Protein AF-X1P3L4-F1 (afdb_monomer)

Foldseek 3Di:
DDFDDPVVLVVVLVVVLVVLVVQCPDPVSLVVLQVCCCVPPVDSCVSVVVNVVSVVDDRVNVVVVCVVQVDPVNDDDDDDDDDDPPPPPDPDPPPPDDDDDDDDDD

Solvent-accessible surface area (backbone atoms only — not comparable to full-atom values): 6896 Å² total; per-residue (Å²): 120,78,72,68,54,70,68,56,50,54,52,49,47,51,49,54,51,50,53,57,54,64,62,44,74,49,72,68,38,42,51,51,48,36,51,48,27,37,75,76,72,68,33,66,62,44,72,59,55,51,54,58,51,56,69,66,64,52,53,66,57,52,33,53,51,47,60,70,61,74,39,77,94,73,62,84,90,85,83,90,74,83,85,74,78,77,74,75,75,76,79,80,81,78,78,75,77,77,81,87,81,80,86,89,85,136

Secondary structure (DSSP, 8-state):
-PPPPHHHHHHHHHHHHHHHHHTTSSHHHHHHHHHHHHHHHS-TTHHHHHHHHHHH--HHHHHHHHHHH--GGG-------------PPPP-----PPP-------

Structure (mmCIF, N/CA/C/O backbone):
data_AF-X1P3L4-F1
#
_entry.id   AF-X1P3L4-F1
#
loop_
_atom_site.group_PDB
_atom_site.id
_atom_site.type_symbol
_atom_site.label_atom_id
_atom_site.label_alt_id
_atom_site.label_comp_id
_atom_site.label_asym_id
_atom_site.label_entity_id
_atom_site.label_seq_id
_atom_site.pdbx_PDB_ins_code
_atom_site.Cartn_x
_atom_site.Cartn_y
_atom_site.Cartn_z
_atom_site.occupancy
_atom_site.B_iso_or_equiv
_atom_site.auth_seq_id
_atom_site.auth_comp_id
_atom_site.auth_asym_id
_atom_site.auth_atom_id
_atom_site.pdbx_PDB_model_num
ATOM 1 N N . MET A 1 1 ? -9.642 -16.279 2.828 1.00 77.62 1 MET A N 1
ATOM 2 C CA . MET A 1 1 ? -8.493 -15.883 3.682 1.00 77.62 1 MET A CA 1
ATOM 3 C C . MET A 1 1 ? -8.981 -15.512 5.092 1.00 77.62 1 MET A C 1
ATOM 5 O O . MET A 1 1 ? -10.168 -15.224 5.228 1.00 77.62 1 MET A O 1
ATOM 9 N N . GLU A 1 2 ? -8.149 -15.573 6.142 1.00 90.06 2 GLU A N 1
ATOM 10 C CA . GLU A 1 2 ? -8.546 -15.155 7.509 1.00 90.06 2 GLU A CA 1
ATOM 11 C C . GLU A 1 2 ? -8.663 -13.621 7.605 1.00 90.06 2 GLU A C 1
ATOM 13 O O . GLU A 1 2 ? -8.013 -12.904 6.841 1.00 90.06 2 GLU A O 1
ATOM 18 N N . LEU A 1 3 ? -9.521 -13.114 8.498 1.00 94.81 3 LEU A N 1
ATOM 19 C CA . LEU A 1 3 ? -9.598 -11.678 8.780 1.00 94.81 3 LEU A CA 1
ATOM 20 C C . LEU A 1 3 ? -8.379 -11.247 9.599 1.00 94.81 3 LEU A C 1
ATOM 22 O O . LEU A 1 3 ? -8.010 -11.916 10.558 1.00 94.81 3 LEU A O 1
ATOM 26 N N . VAL A 1 4 ? -7.798 -10.100 9.254 1.00 96.25 4 VAL A N 1
ATOM 27 C CA . VAL A 1 4 ? -6.737 -9.485 10.066 1.00 96.25 4 VAL A CA 1
ATOM 28 C C . VAL A 1 4 ? -7.280 -9.069 11.437 1.00 96.25 4 VAL A C 1
ATOM 30 O O . VAL A 1 4 ? -8.488 -8.876 11.603 1.00 96.25 4 VAL A O 1
ATOM 33 N N . SER A 1 5 ? -6.412 -8.917 12.434 1.00 97.25 5 SER A N 1
ATOM 34 C CA . SER A 1 5 ? -6.844 -8.351 13.713 1.00 97.25 5 SER A CA 1
ATOM 35 C C . SER A 1 5 ? -7.078 -6.838 13.602 1.00 97.25 5 SER A C 1
ATOM 37 O O . SER A 1 5 ? -6.512 -6.158 12.744 1.00 97.25 5 SER A O 1
ATOM 39 N N . GLU A 1 6 ? -7.917 -6.294 14.485 1.00 96.44 6 GLU A N 1
ATOM 40 C CA . GLU A 1 6 ? -8.159 -4.845 14.547 1.00 96.44 6 GLU A CA 1
ATOM 41 C C . GLU A 1 6 ? -6.875 -4.079 14.904 1.00 96.44 6 GLU A C 1
ATOM 43 O O . GLU A 1 6 ? -6.583 -3.031 14.336 1.00 96.44 6 GLU A O 1
ATOM 48 N N . GLU A 1 7 ? -6.053 -4.636 15.797 1.00 97.62 7 GLU A N 1
ATOM 49 C CA . GLU A 1 7 ? -4.785 -4.027 16.201 1.00 97.62 7 GLU A CA 1
ATOM 50 C C . GLU A 1 7 ? -3.793 -3.934 15.034 1.00 97.62 7 GLU A C 1
ATOM 52 O O . GLU A 1 7 ? -3.145 -2.900 14.843 1.00 97.62 7 GLU A O 1
ATOM 57 N N . GLU A 1 8 ? -3.688 -4.994 14.230 1.00 97.38 8 GLU A N 1
ATOM 58 C CA . GLU A 1 8 ? -2.845 -5.002 13.035 1.00 97.38 8 GLU A CA 1
ATOM 59 C C . GLU A 1 8 ? -3.341 -4.012 11.984 1.00 97.38 8 GLU A C 1
ATOM 61 O O . GLU A 1 8 ? -2.519 -3.292 11.410 1.00 97.38 8 GLU A O 1
ATOM 66 N N . LEU A 1 9 ? -4.660 -3.935 11.762 1.00 97.56 9 LEU A N 1
ATOM 67 C CA . LEU A 1 9 ? -5.248 -2.967 10.837 1.00 97.56 9 LEU A CA 1
ATOM 68 C C . LEU A 1 9 ? -4.924 -1.536 11.270 1.00 97.56 9 LEU A C 1
ATOM 70 O O . LEU A 1 9 ? -4.401 -0.748 10.482 1.00 97.56 9 LEU A O 1
ATOM 74 N N . GLU A 1 10 ? -5.161 -1.208 12.535 1.00 97.69 10 GLU A N 1
ATOM 75 C CA . GLU A 1 10 ? -4.910 0.130 13.062 1.00 97.69 10 GLU A CA 1
ATOM 76 C C . GLU A 1 10 ? -3.422 0.496 13.034 1.00 97.69 10 GLU A C 1
ATOM 78 O O . GLU A 1 10 ? -3.038 1.623 12.704 1.00 97.69 10 GLU A O 1
ATOM 83 N N . LYS A 1 11 ? -2.543 -0.470 13.315 1.00 98.00 11 LYS A N 1
ATOM 84 C CA . LYS A 1 11 ? -1.096 -0.289 13.162 1.00 98.00 11 LYS A CA 1
ATOM 85 C C . LYS A 1 11 ? -0.708 -0.037 11.704 1.00 98.00 11 LYS A C 1
ATOM 87 O O . LYS A 1 11 ? 0.106 0.852 11.445 1.00 98.00 11 LYS A O 1
ATOM 92 N N . ALA A 1 12 ? -1.278 -0.786 10.763 1.00 97.44 12 ALA A N 1
ATOM 93 C CA . ALA A 1 12 ? -1.019 -0.621 9.337 1.00 97.44 12 ALA A CA 1
ATOM 94 C C . ALA A 1 12 ? -1.510 0.741 8.823 1.00 97.44 12 ALA A C 1
ATOM 96 O O . ALA A 1 12 ? -0.744 1.442 8.162 1.00 97.44 12 ALA A O 1
ATOM 97 N N . LYS A 1 13 ? -2.727 1.168 9.190 1.00 97.56 13 LYS A N 1
ATOM 98 C CA . LYS A 1 13 ? -3.270 2.492 8.839 1.00 97.56 13 LYS A CA 1
ATOM 99 C C . LYS A 1 13 ? -2.357 3.617 9.311 1.00 97.56 13 LYS A C 1
ATOM 101 O O . LYS A 1 13 ? -1.996 4.485 8.518 1.00 97.56 13 LYS A O 1
ATOM 106 N N . ARG A 1 14 ? -1.926 3.579 10.580 1.00 97.25 14 ARG A N 1
ATOM 107 C CA . ARG A 1 14 ? -0.978 4.567 11.123 1.00 97.25 14 ARG A CA 1
ATOM 108 C C . ARG A 1 14 ? 0.309 4.612 10.310 1.00 97.25 14 ARG A C 1
ATOM 110 O O . ARG A 1 14 ? 0.745 5.696 9.941 1.00 97.25 14 ARG A O 1
ATOM 117 N N . LYS A 1 15 ? 0.879 3.448 9.988 1.00 97.50 15 LYS A N 1
ATOM 118 C CA . LYS A 1 15 ? 2.109 3.356 9.196 1.00 97.50 15 LYS A CA 1
ATOM 119 C C . LYS A 1 15 ? 1.948 3.999 7.813 1.00 97.50 15 LYS A C 1
ATOM 121 O O . LYS A 1 15 ? 2.751 4.859 7.471 1.00 97.50 15 LYS A O 1
ATOM 126 N N . VAL A 1 16 ? 0.905 3.638 7.062 1.00 96.50 16 VAL A N 1
ATOM 127 C CA . VAL A 1 16 ? 0.672 4.168 5.703 1.00 96.50 16 VAL A CA 1
AT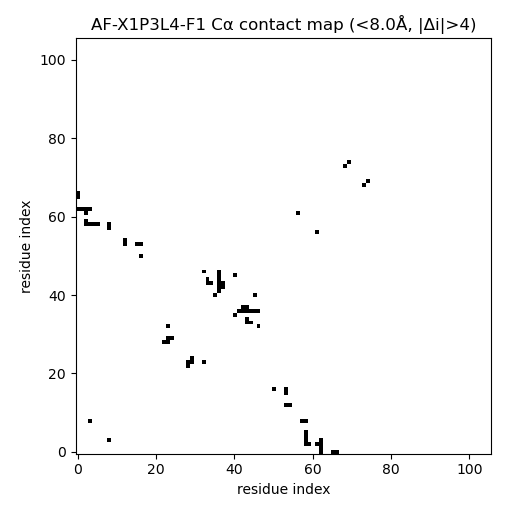OM 128 C C . VAL A 1 16 ? 0.470 5.683 5.723 1.00 96.50 16 VAL A C 1
ATOM 130 O O . VAL A 1 16 ? 1.025 6.394 4.886 1.00 96.50 16 VAL A O 1
ATOM 133 N N . VAL A 1 17 ? -0.291 6.202 6.691 1.00 94.56 17 VAL A N 1
ATOM 134 C CA . VAL A 1 17 ? -0.507 7.651 6.814 1.00 94.56 17 VAL A CA 1
ATOM 135 C C . VAL A 1 17 ? 0.783 8.377 7.187 1.00 94.56 17 VAL A C 1
ATOM 137 O O . VAL A 1 17 ? 1.078 9.417 6.604 1.00 94.56 17 VAL A O 1
ATOM 140 N N . SER A 1 18 ? 1.576 7.830 8.111 1.00 95.25 18 SER A N 1
ATOM 141 C CA . SER A 1 18 ? 2.883 8.396 8.451 1.00 95.25 18 SER A CA 1
ATOM 142 C C . SER A 1 18 ? 3.816 8.430 7.242 1.00 95.25 18 SER A C 1
ATOM 144 O O . SER A 1 18 ? 4.366 9.485 6.946 1.00 95.25 18 SER A O 1
ATOM 146 N N . GLU A 1 19 ? 3.957 7.323 6.509 1.00 94.19 19 GLU A N 1
ATOM 147 C CA . GLU A 1 19 ? 4.785 7.257 5.295 1.00 94.19 19 GLU A CA 1
ATOM 148 C C . GLU A 1 19 ? 4.337 8.282 4.248 1.00 94.19 19 GLU A C 1
ATOM 150 O O . GLU A 1 19 ? 5.172 8.978 3.674 1.00 94.19 19 GLU A O 1
ATOM 155 N N . HIS A 1 20 ? 3.025 8.447 4.054 1.00 92.31 20 HIS A N 1
ATOM 156 C CA . HIS A 1 20 ? 2.495 9.451 3.135 1.00 92.31 20 HIS A CA 1
ATOM 157 C C . HIS A 1 20 ? 2.863 10.883 3.556 1.00 92.31 20 HIS A C 1
ATOM 159 O O . HIS A 1 20 ? 3.270 11.687 2.719 1.00 92.31 20 HIS A O 1
ATOM 165 N N . ILE A 1 21 ? 2.769 11.211 4.848 1.00 89.81 21 ILE A N 1
ATOM 166 C CA . ILE A 1 21 ? 3.154 12.535 5.359 1.00 89.81 21 ILE A CA 1
ATOM 167 C C . ILE A 1 21 ? 4.658 12.772 5.172 1.00 89.81 21 ILE A C 1
ATOM 169 O O . ILE A 1 21 ? 5.047 13.821 4.658 1.00 89.81 21 ILE A O 1
ATOM 173 N N . PHE A 1 22 ? 5.489 11.794 5.542 1.00 92.00 22 PHE A N 1
ATOM 174 C CA . PHE A 1 22 ? 6.945 11.893 5.415 1.00 92.00 22 PHE A CA 1
ATOM 175 C C . PHE A 1 22 ? 7.404 11.983 3.958 1.00 92.00 22 PHE A C 1
ATOM 177 O O . PHE A 1 22 ? 8.367 12.678 3.656 1.00 92.00 22 PHE A O 1
ATOM 184 N N . SER A 1 23 ? 6.673 11.370 3.025 1.00 88.88 23 SER A N 1
ATOM 185 C CA . SER A 1 23 ? 6.967 11.480 1.593 1.00 88.88 23 SER A CA 1
ATOM 186 C C . SER A 1 23 ? 6.742 12.877 1.001 1.00 88.88 23 SER A C 1
ATOM 188 O O . SER A 1 23 ? 6.948 13.044 -0.191 1.00 88.88 23 SER A O 1
ATOM 190 N N . ARG A 1 24 ? 6.282 13.867 1.787 1.00 88.81 24 ARG A N 1
ATOM 191 C CA . ARG A 1 24 ? 5.923 15.229 1.336 1.00 88.81 24 ARG A CA 1
ATOM 192 C C . ARG A 1 24 ? 6.550 16.325 2.205 1.00 88.81 24 ARG A C 1
ATOM 194 O O . ARG A 1 24 ? 5.963 17.402 2.394 1.00 88.81 24 ARG A O 1
ATOM 201 N N . GLU A 1 25 ? 7.717 16.057 2.782 1.00 91.00 25 GLU A N 1
ATOM 202 C CA . GLU A 1 25 ? 8.405 16.996 3.673 1.00 91.00 25 GLU A CA 1
ATOM 203 C C . GLU A 1 25 ? 9.097 18.127 2.913 1.00 91.00 25 GLU A C 1
ATOM 205 O O . GLU A 1 25 ? 9.045 19.281 3.356 1.00 91.00 25 GLU A O 1
ATOM 210 N N . THR A 1 26 ? 9.692 17.833 1.755 1.00 94.81 26 THR A N 1
ATOM 211 C CA . THR A 1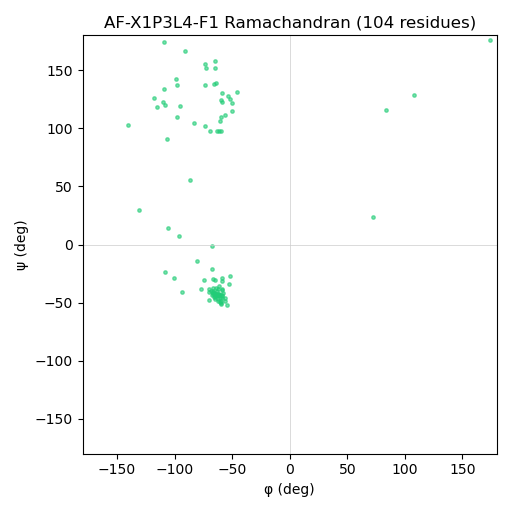 26 ? 10.434 18.829 0.979 1.00 94.81 26 THR A CA 1
ATOM 212 C C . THR A 1 26 ? 9.554 19.551 -0.047 1.00 94.81 26 THR A C 1
ATOM 214 O O . THR A 1 26 ? 8.422 19.162 -0.345 1.00 94.81 26 THR A O 1
ATOM 217 N N . MET A 1 27 ? 10.066 20.659 -0.594 1.00 94.50 27 MET A N 1
ATOM 218 C CA . MET A 1 27 ? 9.392 21.371 -1.688 1.00 94.50 27 MET A CA 1
ATOM 219 C C . MET A 1 27 ? 9.349 20.542 -2.971 1.00 94.50 27 MET A C 1
ATOM 221 O O . MET A 1 27 ? 8.346 20.576 -3.678 1.00 94.50 27 MET A O 1
ATOM 225 N N . GLU A 1 28 ? 10.422 19.803 -3.252 1.00 95.75 28 GLU A N 1
ATOM 226 C CA . GLU A 1 28 ? 10.509 18.914 -4.408 1.00 95.75 28 GLU A CA 1
ATOM 227 C C . GLU A 1 28 ? 9.452 17.813 -4.318 1.00 95.75 28 GLU A C 1
ATOM 229 O O . GLU A 1 28 ? 8.675 17.639 -5.255 1.00 95.75 28 GLU A O 1
ATOM 234 N N . ASP A 1 29 ? 9.328 17.172 -3.154 1.00 94.06 29 ASP A N 1
ATOM 235 C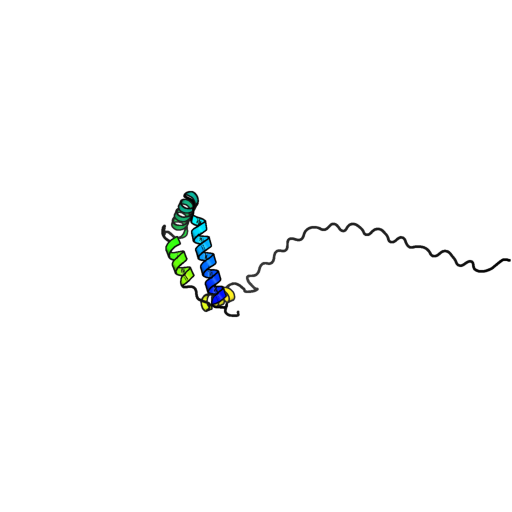 CA . ASP A 1 29 ? 8.327 16.130 -2.926 1.00 94.06 29 ASP A CA 1
ATOM 236 C C . ASP A 1 29 ? 6.900 16.640 -3.139 1.00 94.06 29 ASP A C 1
ATOM 238 O O . ASP A 1 29 ? 6.070 15.992 -3.774 1.00 94.06 29 ASP A O 1
ATOM 242 N N . ARG A 1 30 ? 6.601 17.841 -2.629 1.00 92.38 30 ARG A N 1
ATOM 243 C CA . ARG A 1 30 ? 5.278 18.460 -2.788 1.00 92.38 30 ARG A CA 1
ATOM 244 C C . ARG A 1 30 ? 4.987 18.809 -4.239 1.00 92.38 30 ARG A C 1
ATOM 246 O O . ARG A 1 30 ? 3.859 18.619 -4.682 1.00 92.38 30 ARG A O 1
ATOM 253 N N . ALA A 1 31 ? 5.977 19.312 -4.972 1.00 94.25 31 ALA A N 1
ATOM 254 C CA . ALA A 1 31 ? 5.824 19.596 -6.392 1.00 94.25 31 ALA A CA 1
ATOM 255 C C . ALA A 1 31 ? 5.601 18.304 -7.195 1.00 94.25 31 ALA A C 1
ATOM 257 O O . ALA A 1 31 ? 4.706 18.263 -8.038 1.00 94.25 31 ALA A O 1
ATOM 258 N N . GLY A 1 32 ? 6.360 17.246 -6.893 1.00 93.62 32 GLY A N 1
ATOM 259 C CA . GLY A 1 32 ? 6.212 15.930 -7.513 1.00 93.62 32 GLY A CA 1
ATOM 260 C C . GLY A 1 32 ? 4.853 15.289 -7.233 1.00 93.62 32 GLY A C 1
ATOM 261 O O . GLY A 1 32 ? 4.216 14.778 -8.153 1.00 93.62 32 GLY A O 1
ATOM 262 N N . ASP A 1 33 ? 4.370 15.371 -5.993 1.00 92.31 33 ASP A N 1
ATOM 263 C CA . ASP A 1 33 ? 3.047 14.886 -5.590 1.00 92.31 33 ASP A CA 1
ATOM 264 C C . ASP A 1 33 ? 1.919 15.636 -6.318 1.00 92.31 33 ASP A C 1
ATOM 266 O O . ASP A 1 33 ? 1.064 15.001 -6.929 1.00 92.31 33 ASP A O 1
ATOM 270 N N . LEU A 1 34 ? 1.953 16.974 -6.349 1.00 93.06 34 LEU A N 1
ATOM 271 C CA . LEU A 1 34 ? 0.958 17.775 -7.073 1.00 93.06 34 LEU A CA 1
ATOM 272 C C . LEU A 1 34 ? 0.956 17.464 -8.574 1.00 93.06 34 LEU A C 1
ATOM 274 O O . LEU A 1 34 ? -0.106 17.254 -9.159 1.00 93.06 34 LEU A O 1
ATOM 278 N N . ALA A 1 35 ? 2.140 17.402 -9.190 1.00 93.81 35 ALA A N 1
ATOM 279 C CA . ALA A 1 35 ? 2.273 17.084 -10.607 1.00 93.81 35 ALA A CA 1
ATOM 280 C C . ALA A 1 35 ? 1.736 15.681 -10.926 1.00 93.81 35 ALA A C 1
ATOM 282 O O . ALA A 1 35 ? 1.008 15.508 -11.902 1.00 93.81 35 ALA A O 1
ATOM 283 N N . SER A 1 36 ? 2.053 14.689 -10.089 1.00 92.62 36 SER A N 1
ATOM 284 C CA . SER A 1 36 ? 1.593 13.307 -10.269 1.00 92.62 36 SER A CA 1
ATOM 285 C C . SER A 1 36 ? 0.081 13.187 -10.096 1.00 92.62 36 SER A C 1
ATOM 287 O O . SER A 1 36 ? -0.580 12.520 -10.890 1.00 92.62 36 SER A O 1
ATOM 289 N N . ASN A 1 37 ? -0.478 13.861 -9.091 1.00 93.38 37 ASN A N 1
ATOM 290 C CA . ASN A 1 37 ? -1.909 13.847 -8.819 1.00 93.38 37 ASN A CA 1
ATOM 291 C C . ASN A 1 37 ? -2.723 14.466 -9.959 1.00 93.38 37 ASN A C 1
ATOM 293 O O . ASN A 1 37 ? -3.724 13.888 -10.381 1.00 93.38 37 ASN A O 1
ATOM 297 N N . GLU A 1 38 ? -2.280 15.600 -10.503 1.00 93.38 38 GLU A N 1
ATOM 298 C CA . GLU A 1 38 ? -2.935 16.212 -11.661 1.00 93.38 38 GLU A CA 1
ATOM 299 C C . GLU A 1 38 ? -2.813 15.325 -12.903 1.00 93.38 38 GLU A C 1
ATOM 301 O O . GLU A 1 38 ? -3.797 15.081 -13.594 1.00 93.38 38 GLU A O 1
ATOM 306 N N . LEU A 1 39 ? -1.620 14.785 -13.167 1.00 96.00 39 LEU A N 1
ATOM 307 C CA . LEU A 1 39 ? -1.373 13.997 -14.371 1.00 96.00 39 LEU A CA 1
ATOM 308 C C . LEU A 1 39 ? -2.143 12.668 -14.389 1.00 96.00 39 LEU A C 1
ATOM 310 O O . LEU A 1 39 ? -2.619 12.249 -15.442 1.00 96.00 39 LEU A O 1
ATOM 314 N N . VAL A 1 40 ? -2.217 11.979 -13.248 1.00 93.00 40 VAL A N 1
ATOM 315 C CA . VAL A 1 40 ? -2.786 10.624 -13.161 1.00 93.00 40 VAL A CA 1
ATOM 316 C C . VAL A 1 40 ? -4.265 10.649 -12.788 1.00 93.00 40 VAL A C 1
ATOM 318 O O . VAL A 1 40 ? -5.042 9.859 -13.322 1.00 93.00 40 VAL A O 1
ATOM 321 N N . VAL A 1 41 ? -4.652 11.523 -11.857 1.00 91.69 41 VAL A N 1
ATOM 322 C CA . VAL A 1 41 ? -5.996 11.537 -11.258 1.00 91.69 41 VAL A CA 1
ATOM 323 C C . VAL A 1 41 ? -6.824 12.735 -11.731 1.00 91.69 41 VAL A C 1
ATOM 325 O O . VAL A 1 41 ? -8.052 12.658 -11.722 1.00 91.69 41 VAL A O 1
ATOM 328 N N . GLY A 1 42 ? -6.181 13.819 -12.177 1.00 92.69 42 GLY A N 1
ATOM 329 C CA . 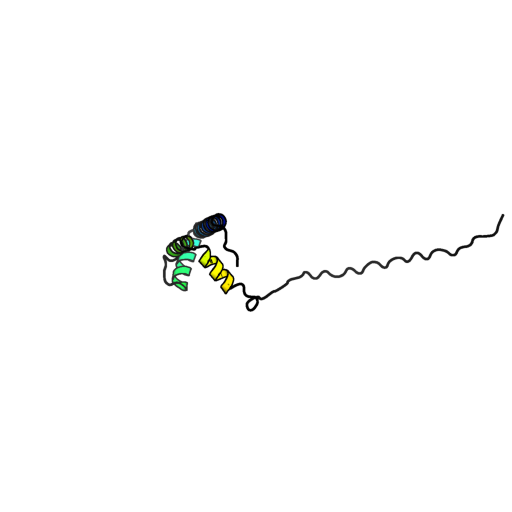GLY A 1 42 ? -6.855 15.075 -12.526 1.00 92.69 42 GLY A CA 1
ATOM 330 C C . GLY A 1 42 ? -7.356 15.852 -11.305 1.00 92.69 42 GLY A C 1
ATOM 331 O O . GLY A 1 42 ? -8.325 16.601 -11.411 1.00 92.69 42 GLY A O 1
ATOM 332 N N . ASP A 1 43 ? -6.757 15.621 -10.132 1.00 91.69 43 ASP A N 1
ATOM 333 C CA . ASP A 1 43 ? -7.098 16.319 -8.889 1.00 91.69 43 ASP A CA 1
ATOM 334 C C . ASP A 1 43 ? -5.838 16.643 -8.084 1.00 91.69 43 ASP A C 1
ATOM 336 O O . ASP A 1 43 ? -5.307 15.796 -7.368 1.00 91.69 43 ASP A O 1
ATOM 340 N N . LEU A 1 44 ? -5.404 17.904 -8.121 1.00 87.50 44 LEU A N 1
ATOM 341 C CA . LEU A 1 44 ? -4.283 18.417 -7.322 1.00 87.50 44 LEU A CA 1
ATOM 342 C C . LEU A 1 44 ? -4.386 18.121 -5.813 1.00 87.50 44 LEU A C 1
ATOM 344 O O . LEU A 1 44 ? -3.365 18.056 -5.129 1.00 87.50 44 LEU A O 1
ATOM 348 N N . ASN A 1 45 ? -5.591 17.958 -5.263 1.00 86.19 45 ASN A N 1
ATOM 349 C CA . ASN A 1 45 ? -5.804 17.714 -3.836 1.00 86.19 45 ASN A CA 1
ATOM 350 C C . ASN A 1 45 ? -5.969 16.231 -3.480 1.00 86.19 45 ASN A C 1
ATOM 352 O O . ASN A 1 45 ? -6.245 15.927 -2.313 1.00 86.19 45 ASN A O 1
ATOM 356 N N . PHE A 1 46 ? -5.757 15.314 -4.427 1.00 90.38 46 PHE A N 1
ATOM 357 C CA . PHE A 1 46 ? -6.009 13.888 -4.235 1.00 90.38 46 PHE A CA 1
ATOM 358 C C . PHE A 1 46 ? -5.321 13.301 -2.994 1.00 90.38 46 PHE A C 1
ATOM 360 O O . PHE A 1 46 ? -5.903 12.471 -2.299 1.00 90.38 46 PHE A O 1
ATOM 367 N N . SER A 1 47 ? -4.134 13.786 -2.627 1.00 88.06 47 SER A N 1
ATOM 368 C CA . SER A 1 47 ? -3.410 13.323 -1.435 1.00 88.06 47 SER A CA 1
ATOM 369 C C . SER A 1 47 ? -4.185 13.494 -0.120 1.00 88.06 47 SER A C 1
ATOM 371 O O . SER A 1 47 ? -4.007 12.703 0.804 1.00 88.06 47 SER A O 1
ATOM 373 N N . LYS A 1 48 ? -5.088 14.481 -0.010 1.00 87.94 48 LYS A N 1
ATOM 374 C CA . LYS A 1 48 ? -5.988 14.591 1.157 1.00 87.94 48 LYS A CA 1
ATOM 375 C C . LYS A 1 48 ? -7.024 13.472 1.152 1.00 87.94 48 LYS A C 1
ATOM 377 O O . LYS A 1 48 ? -7.189 12.778 2.153 1.00 87.94 48 LYS A O 1
ATOM 382 N N . ASN A 1 49 ? -7.654 13.266 -0.003 1.00 91.31 49 ASN A N 1
ATOM 383 C CA . ASN A 1 49 ? -8.633 12.205 -0.204 1.00 91.31 49 ASN A CA 1
ATOM 384 C C . ASN A 1 49 ? -8.001 10.833 0.066 1.00 91.31 49 ASN A C 1
ATOM 386 O O . ASN A 1 49 ? -8.622 9.992 0.705 1.00 91.31 49 ASN A O 1
ATOM 390 N N . TYR A 1 50 ? -6.747 10.621 -0.338 1.00 91.81 50 TYR A N 1
ATOM 391 C CA . TYR A 1 50 ? -6.008 9.387 -0.085 1.00 91.81 50 TYR A CA 1
ATOM 392 C C . TYR A 1 50 ? -5.964 9.030 1.408 1.00 91.81 50 TYR A C 1
ATOM 394 O O . TYR A 1 50 ? -6.368 7.932 1.789 1.00 91.81 50 TYR A O 1
ATOM 402 N N . VAL A 1 51 ? -5.554 9.968 2.270 1.00 93.00 51 VAL A N 1
ATOM 403 C CA . VAL A 1 51 ? -5.492 9.738 3.724 1.00 93.00 51 VAL A CA 1
ATOM 404 C C . VAL A 1 51 ? -6.874 9.414 4.296 1.00 93.00 51 VAL A C 1
ATOM 406 O O . VAL A 1 51 ? -7.005 8.479 5.086 1.00 93.00 51 VAL A O 1
ATOM 409 N N . GLU A 1 52 ? -7.914 10.136 3.875 1.00 93.94 52 GLU A N 1
ATOM 410 C CA . GLU A 1 52 ? -9.288 9.883 4.325 1.00 93.94 52 GLU A CA 1
ATOM 411 C C . GLU A 1 52 ? -9.802 8.500 3.915 1.00 93.94 52 GLU A C 1
ATOM 413 O O . GLU A 1 52 ? -10.486 7.840 4.698 1.00 93.94 52 GLU A O 1
ATOM 418 N N . GLN A 1 53 ? -9.483 8.046 2.702 1.00 95.06 53 GLN A N 1
ATOM 419 C CA . GLN A 1 53 ? -9.908 6.732 2.225 1.00 95.06 53 GLN A CA 1
ATOM 420 C C . GLN A 1 53 ? -9.174 5.604 2.954 1.00 95.06 53 GLN A C 1
ATOM 422 O O . GLN A 1 53 ? -9.811 4.625 3.330 1.00 95.06 53 GLN A O 1
ATOM 427 N N . ILE A 1 54 ? -7.879 5.759 3.255 1.00 96.12 54 ILE A N 1
ATOM 428 C CA . ILE A 1 54 ? -7.128 4.773 4.053 1.00 96.12 54 ILE A CA 1
ATOM 429 C C . ILE A 1 54 ? -7.760 4.569 5.436 1.00 96.12 54 ILE A C 1
ATOM 431 O O . ILE A 1 54 ? -7.837 3.439 5.919 1.00 96.12 54 ILE A O 1
ATOM 435 N N . GLN A 1 55 ? -8.264 5.632 6.068 1.00 95.12 55 GLN A N 1
ATOM 436 C CA . GLN A 1 55 ? -8.924 5.520 7.374 1.00 95.12 55 GLN A CA 1
ATOM 437 C C . GLN A 1 55 ? -10.237 4.728 7.317 1.00 95.12 55 GLN A C 1
ATOM 439 O O . GLN A 1 55 ? -10.586 4.056 8.290 1.00 95.12 55 GLN A O 1
ATOM 444 N N . LYS A 1 56 ? -10.936 4.765 6.177 1.00 96.88 56 LYS A N 1
ATOM 445 C CA . LYS A 1 56 ? -12.219 4.078 5.959 1.00 96.88 56 LYS A CA 1
ATOM 446 C C . LYS A 1 56 ? -12.080 2.591 5.640 1.00 96.88 56 LYS A C 1
ATOM 448 O O . LYS A 1 56 ? -13.079 1.890 5.725 1.00 96.88 56 LYS A O 1
ATOM 453 N N . VAL A 1 57 ? -10.876 2.121 5.305 1.00 97.12 57 VAL A N 1
ATOM 454 C CA . VAL A 1 57 ? -10.630 0.703 5.007 1.00 97.12 57 VAL A CA 1
ATOM 455 C C . VAL A 1 57 ? -11.005 -0.165 6.206 1.00 97.12 57 VAL A C 1
ATOM 457 O O . VAL A 1 57 ? -10.550 0.084 7.329 1.00 97.12 57 VAL A O 1
A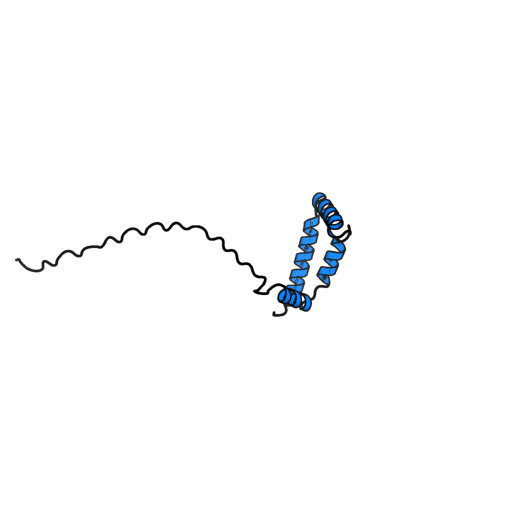TOM 460 N N . ASP A 1 58 ? -11.784 -1.211 5.950 1.00 96.81 58 ASP A N 1
ATOM 461 C CA . ASP A 1 58 ? -12.128 -2.239 6.931 1.00 96.81 58 ASP A CA 1
ATOM 462 C C . ASP A 1 58 ? -11.447 -3.591 6.635 1.00 96.81 58 ASP A C 1
ATOM 464 O O . ASP A 1 58 ? -10.738 -3.783 5.638 1.00 96.81 58 ASP A O 1
ATOM 468 N N . ARG A 1 59 ? -11.617 -4.542 7.555 1.00 97.31 59 ARG A N 1
ATOM 469 C CA . ARG A 1 59 ? -10.955 -5.853 7.501 1.00 97.31 59 ARG A CA 1
ATOM 470 C C . ARG A 1 59 ? -11.569 -6.766 6.443 1.00 97.31 59 ARG A C 1
ATOM 472 O O . ARG A 1 59 ? -10.875 -7.600 5.854 1.00 97.31 59 ARG A O 1
ATOM 479 N N . GLU A 1 60 ? -12.858 -6.614 6.186 1.00 97.12 60 GLU A N 1
ATOM 480 C CA . GLU A 1 60 ? -13.613 -7.351 5.187 1.00 97.12 60 GLU A CA 1
ATOM 481 C C . GLU A 1 60 ? -13.174 -6.964 3.771 1.00 97.12 60 GLU A C 1
ATOM 483 O O . GLU A 1 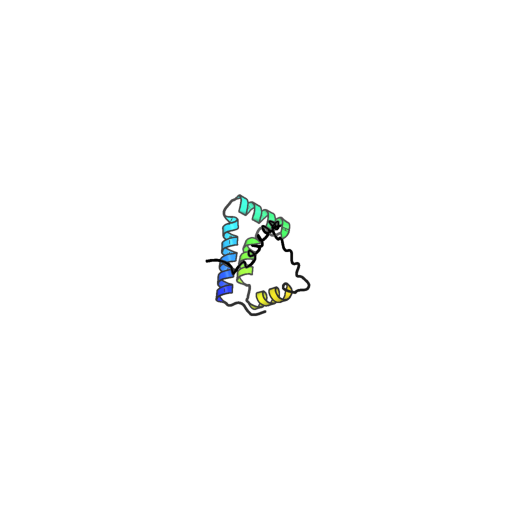60 ? -13.011 -7.844 2.918 1.00 97.12 60 GLU A O 1
ATOM 488 N N . GLU A 1 61 ? -12.921 -5.679 3.525 1.00 96.19 61 GLU A N 1
ATOM 489 C CA . GLU A 1 61 ? -12.368 -5.165 2.277 1.00 96.19 61 GLU A CA 1
ATOM 490 C C . GLU A 1 61 ? -10.971 -5.716 2.012 1.00 96.19 61 GLU A C 1
ATOM 492 O O . GLU A 1 61 ? -10.691 -6.158 0.894 1.00 96.19 61 GLU A O 1
ATOM 497 N N . ILE A 1 62 ? -10.118 -5.759 3.039 1.00 96.38 62 ILE A N 1
ATOM 498 C CA . ILE A 1 62 ? -8.776 -6.345 2.940 1.00 96.38 62 ILE A CA 1
ATOM 499 C C . ILE A 1 62 ? -8.869 -7.817 2.551 1.00 96.38 62 ILE A C 1
ATOM 501 O O . ILE A 1 62 ? -8.220 -8.242 1.592 1.00 96.38 62 ILE A O 1
ATOM 505 N N . ARG A 1 63 ? -9.718 -8.593 3.237 1.00 96.06 63 ARG A N 1
ATOM 506 C CA . ARG A 1 63 ? -9.933 -10.007 2.905 1.00 96.06 63 ARG A CA 1
ATOM 507 C C . ARG A 1 63 ? -10.428 -10.170 1.469 1.00 96.06 63 ARG A C 1
ATOM 509 O O . ARG A 1 63 ? -9.882 -10.985 0.735 1.00 96.06 63 ARG A O 1
ATOM 516 N N . ARG A 1 64 ? -11.410 -9.368 1.047 1.00 96.62 64 ARG A N 1
ATOM 517 C CA . ARG A 1 64 ? -11.965 -9.391 -0.317 1.00 96.62 64 ARG A CA 1
ATOM 518 C C . ARG A 1 64 ? -10.893 -9.122 -1.375 1.00 96.62 64 ARG A C 1
ATOM 520 O O . ARG A 1 64 ? -10.868 -9.787 -2.406 1.00 96.62 64 ARG A O 1
ATOM 527 N N . VAL A 1 65 ? -10.027 -8.137 -1.145 1.00 95.56 65 VAL A N 1
ATOM 528 C CA . VAL A 1 65 ? -8.928 -7.784 -2.058 1.00 95.56 65 VAL A CA 1
ATOM 529 C C . VAL A 1 65 ? -7.888 -8.900 -2.114 1.00 95.56 65 VAL A C 1
ATOM 531 O O . VAL A 1 65 ? -7.447 -9.268 -3.202 1.00 95.56 65 VAL A O 1
ATOM 534 N N . ALA A 1 66 ? -7.531 -9.466 -0.965 1.00 94.56 66 ALA A N 1
ATOM 535 C CA . ALA A 1 66 ? -6.571 -10.555 -0.897 1.00 94.56 66 ALA A CA 1
ATOM 536 C C . ALA A 1 66 ? -7.102 -11.819 -1.592 1.00 94.56 66 ALA A C 1
ATOM 538 O O . ALA A 1 66 ? -6.392 -12.406 -2.405 1.00 94.56 66 ALA A O 1
ATOM 539 N N . ASP A 1 67 ? -8.375 -12.164 -1.374 1.00 93.44 67 ASP A N 1
ATOM 540 C CA . ASP A 1 67 ? -9.039 -13.261 -2.079 1.00 93.44 67 ASP A CA 1
ATOM 541 C C . ASP A 1 67 ? -9.092 -12.999 -3.597 1.00 93.44 67 ASP A C 1
ATOM 543 O O . ASP A 1 67 ? -8.924 -13.936 -4.362 1.00 93.44 67 ASP A O 1
ATOM 547 N N . LYS A 1 68 ? -9.257 -11.744 -4.052 1.00 93.25 68 LYS A N 1
ATOM 548 C CA . LYS A 1 68 ? -9.294 -11.388 -5.486 1.00 93.25 68 LYS A CA 1
ATOM 549 C C . LYS A 1 68 ? -7.938 -11.516 -6.190 1.00 93.25 68 LYS A C 1
ATOM 551 O O . LYS A 1 68 ? -7.897 -11.903 -7.358 1.00 93.25 68 LYS A O 1
ATOM 556 N N . TYR A 1 69 ? -6.844 -11.107 -5.545 1.00 93.62 69 TYR A N 1
ATOM 557 C CA . TYR A 1 69 ? -5.539 -11.001 -6.212 1.00 93.62 69 TYR A CA 1
ATOM 558 C C . TYR A 1 69 ? -4.600 -12.173 -5.925 1.00 93.62 69 TYR A C 1
ATOM 560 O O . TYR A 1 69 ? -3.795 -12.516 -6.790 1.00 93.62 69 TYR A O 1
ATOM 568 N N . PHE A 1 70 ? -4.700 -12.831 -4.767 1.00 92.69 70 PHE A N 1
ATOM 569 C CA . PHE A 1 70 ? -3.822 -13.951 -4.406 1.00 92.69 70 PHE A CA 1
ATOM 570 C C . PHE A 1 70 ? -4.347 -15.295 -4.924 1.00 92.69 70 PHE A C 1
ATOM 572 O O . PHE A 1 70 ? -4.511 -16.265 -4.184 1.00 92.69 70 PHE A O 1
ATOM 579 N N . HIS A 1 71 ? -4.566 -15.361 -6.237 1.00 92.25 71 HIS A N 1
ATOM 580 C CA . HIS A 1 71 ? -4.887 -16.593 -6.950 1.00 92.25 71 HIS A CA 1
ATOM 581 C C . HIS A 1 71 ? -3.652 -17.179 -7.635 1.00 92.25 71 HIS A C 1
ATOM 583 O O . HIS A 1 71 ? -2.836 -16.454 -8.203 1.00 92.25 71 HIS A O 1
ATOM 589 N N . ARG A 1 72 ? -3.542 -18.515 -7.626 1.00 89.38 72 ARG A N 1
ATOM 590 C CA . ARG A 1 72 ? -2.441 -19.238 -8.288 1.00 89.38 72 ARG A CA 1
ATOM 591 C C . ARG A 1 72 ? -2.370 -18.958 -9.786 1.00 89.38 72 ARG A C 1
ATOM 593 O O . ARG A 1 72 ? -1.275 -18.922 -10.329 1.00 89.38 72 ARG A O 1
ATOM 600 N N . ASP A 1 73 ? -3.510 -18.706 -10.417 1.00 91.06 73 ASP A N 1
ATOM 601 C CA . ASP A 1 73 ? -3.584 -18.428 -11.854 1.00 91.06 73 ASP A CA 1
ATOM 602 C C . ASP A 1 73 ? -2.921 -17.091 -12.229 1.00 91.06 73 ASP A C 1
ATOM 604 O O . ASP A 1 73 ? -2.492 -16.911 -13.364 1.00 91.06 73 ASP A O 1
ATOM 608 N N . ASN A 1 74 ? -2.764 -16.182 -11.259 1.00 88.62 74 ASN A N 1
ATOM 609 C CA . ASN A 1 74 ? -2.108 -14.884 -11.427 1.00 88.62 74 ASN A CA 1
ATOM 610 C C . ASN A 1 74 ? -0.703 -14.849 -10.789 1.00 88.62 74 ASN A C 1
ATOM 612 O O . ASN A 1 74 ? -0.136 -13.774 -10.590 1.00 88.62 74 ASN A O 1
ATOM 616 N N . LEU A 1 75 ? -0.136 -16.009 -10.432 1.00 93.38 75 LEU A N 1
ATOM 617 C CA . LEU A 1 75 ? 1.155 -16.112 -9.754 1.00 93.38 75 LEU A CA 1
ATOM 618 C C . LEU A 1 75 ? 2.293 -16.355 -10.755 1.00 93.38 75 LEU A C 1
ATOM 620 O O . LEU A 1 75 ? 2.346 -17.392 -11.409 1.00 93.38 75 LEU A O 1
ATOM 624 N N . THR A 1 76 ? 3.261 -15.438 -10.809 1.00 94.00 76 THR A N 1
ATOM 625 C CA . THR A 1 76 ? 4.533 -15.635 -11.527 1.00 94.00 76 THR A CA 1
ATOM 626 C C . THR A 1 76 ? 5.670 -15.778 -10.518 1.00 94.00 76 THR A C 1
ATOM 628 O O . 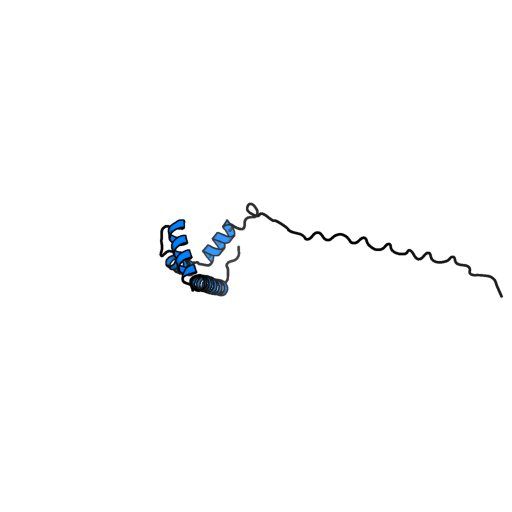THR A 1 76 ? 5.873 -14.891 -9.691 1.00 94.00 76 THR A O 1
ATOM 631 N N . ILE A 1 77 ? 6.411 -16.890 -10.572 1.00 94.44 77 ILE A N 1
ATOM 632 C CA . ILE A 1 77 ? 7.546 -17.164 -9.678 1.00 94.44 77 ILE A CA 1
ATOM 633 C C . ILE A 1 77 ? 8.845 -17.056 -10.475 1.00 94.44 77 ILE A C 1
ATOM 635 O O . ILE A 1 77 ? 9.073 -17.831 -11.401 1.00 94.44 77 ILE A O 1
ATOM 639 N N . THR A 1 78 ? 9.721 -16.143 -10.058 1.00 94.44 78 THR A N 1
ATOM 640 C CA . THR A 1 78 ? 11.071 -15.985 -10.611 1.00 94.44 78 THR A CA 1
ATOM 641 C C . THR A 1 78 ? 12.091 -16.239 -9.507 1.00 94.44 78 THR A C 1
ATOM 643 O O . THR A 1 78 ? 12.028 -15.621 -8.447 1.00 94.44 78 THR A O 1
ATOM 646 N N . LEU A 1 79 ? 13.036 -17.148 -9.750 1.00 93.38 79 LEU A N 1
ATOM 647 C CA . LEU A 1 79 ? 14.112 -17.490 -8.819 1.00 93.38 79 LEU A CA 1
ATOM 648 C C . LEU A 1 79 ? 15.457 -17.100 -9.427 1.00 93.38 79 LEU A C 1
ATOM 650 O O . LEU A 1 79 ? 15.856 -17.632 -10.460 1.00 93.38 79 LEU A O 1
ATOM 654 N N . LEU A 1 80 ? 16.161 -16.185 -8.762 1.00 92.88 80 LEU A N 1
ATOM 655 C CA . LEU A 1 80 ? 17.552 -15.867 -9.059 1.00 92.88 80 LEU A CA 1
ATOM 656 C C . LEU A 1 80 ? 18.437 -16.640 -8.082 1.00 92.88 80 LEU A C 1
ATOM 658 O O . LEU A 1 80 ? 18.450 -16.343 -6.888 1.00 92.88 80 LEU A O 1
ATOM 662 N N . GLN A 1 81 ? 19.162 -17.637 -8.582 1.00 90.19 81 GLN A N 1
ATOM 663 C CA . GLN A 1 81 ? 20.123 -18.393 -7.784 1.00 90.19 81 GLN A CA 1
ATOM 664 C C . GLN A 1 81 ? 21.551 -18.047 -8.216 1.00 90.19 81 GLN A C 1
ATOM 666 O O . GLN A 1 81 ? 21.826 -18.015 -9.418 1.00 90.19 81 GLN A O 1
ATOM 671 N N . PRO A 1 82 ? 22.468 -17.791 -7.264 1.00 88.75 82 PRO A N 1
ATOM 672 C CA . PRO A 1 82 ? 23.871 -17.611 -7.591 1.00 88.75 82 PRO A CA 1
ATOM 673 C C . PRO A 1 82 ? 24.429 -18.912 -8.171 1.00 88.75 82 PRO A C 1
ATOM 675 O O . PRO A 1 82 ? 24.140 -20.005 -7.678 1.00 88.75 82 PRO A O 1
ATOM 678 N N . VAL A 1 83 ? 25.255 -18.796 -9.207 1.00 81.94 83 VAL A N 1
ATOM 679 C CA . VAL A 1 83 ? 25.969 -19.946 -9.760 1.00 81.94 83 VAL A CA 1
ATOM 680 C C . VAL A 1 83 ? 27.084 -20.304 -8.785 1.00 81.94 83 VAL A C 1
ATOM 682 O O . VAL A 1 83 ? 28.110 -19.634 -8.722 1.00 81.94 83 VAL A O 1
ATOM 685 N N . VAL A 1 84 ? 26.874 -21.348 -7.987 1.00 79.00 84 VAL A N 1
ATOM 686 C CA . VAL A 1 84 ? 27.951 -21.940 -7.194 1.00 79.00 84 VAL A CA 1
ATOM 687 C C . VAL A 1 84 ? 28.694 -22.900 -8.117 1.00 79.00 84 VAL A C 1
ATOM 689 O O . VAL A 1 84 ? 28.187 -23.980 -8.428 1.00 79.00 84 VAL A O 1
ATOM 692 N N . GLU A 1 85 ? 29.878 -22.513 -8.595 1.00 70.31 85 GLU A N 1
ATOM 693 C CA . GLU A 1 85 ? 30.769 -23.467 -9.255 1.00 70.31 85 GLU A CA 1
ATOM 694 C C . GLU A 1 85 ? 31.078 -24.594 -8.267 1.00 70.31 85 GLU A C 1
ATOM 696 O O . GLU A 1 85 ? 31.567 -24.368 -7.157 1.00 70.31 85 GLU A O 1
ATOM 701 N N . LYS A 1 86 ? 30.764 -25.833 -8.658 1.00 60.81 86 LYS A N 1
ATOM 702 C CA . LYS A 1 86 ? 31.187 -27.014 -7.910 1.00 60.81 86 LYS A CA 1
ATOM 703 C C . LYS A 1 86 ? 32.711 -27.055 -7.946 1.00 60.81 86 LYS A C 1
ATOM 705 O O . LYS A 1 86 ? 33.288 -27.546 -8.912 1.00 60.81 86 LYS A O 1
ATOM 710 N N . VAL A 1 87 ? 33.359 -26.572 -6.889 1.00 61.19 87 VAL A N 1
ATOM 711 C CA . VAL A 1 87 ? 34.763 -26.891 -6.626 1.00 61.19 87 VAL A CA 1
ATOM 712 C C . VAL A 1 87 ? 34.840 -28.414 -6.572 1.00 61.19 87 VAL A C 1
ATOM 714 O O . VAL A 1 87 ? 34.237 -29.038 -5.696 1.00 61.19 87 VAL A O 1
ATOM 717 N N . ALA A 1 88 ? 35.495 -29.010 -7.570 1.00 51.72 88 ALA A N 1
ATOM 718 C CA . ALA A 1 88 ? 35.662 -30.449 -7.676 1.00 51.72 88 ALA A CA 1
ATOM 719 C C . ALA A 1 88 ? 36.197 -30.984 -6.344 1.00 51.72 88 ALA A C 1
ATOM 721 O O . ALA A 1 88 ? 37.241 -30.540 -5.857 1.00 51.72 88 ALA A O 1
ATOM 722 N N . ALA A 1 89 ? 35.449 -31.904 -5.734 1.00 51.72 89 ALA A N 1
ATOM 723 C CA . ALA A 1 89 ? 35.881 -32.586 -4.530 1.00 51.72 89 ALA A CA 1
ATOM 724 C C . ALA A 1 89 ? 37.277 -33.176 -4.778 1.00 51.72 89 ALA A C 1
ATOM 726 O O . ALA A 1 89 ? 37.489 -33.896 -5.756 1.00 51.72 89 ALA A O 1
ATOM 727 N N . LYS A 1 90 ? 38.233 -32.830 -3.905 1.00 46.47 90 LYS A N 1
ATOM 728 C CA . LYS A 1 90 ? 39.556 -33.466 -3.849 1.00 46.47 90 LYS A CA 1
ATOM 729 C C . LYS A 1 90 ? 39.360 -34.986 -3.915 1.00 46.47 90 LYS A C 1
ATOM 731 O O . LYS A 1 90 ? 38.532 -35.488 -3.154 1.00 46.47 90 LYS A O 1
ATOM 736 N N . PRO A 1 91 ? 40.092 -35.718 -4.773 1.00 43.59 91 PRO A N 1
ATOM 737 C CA . PRO A 1 91 ? 39.973 -37.165 -4.808 1.00 43.59 91 PRO A CA 1
ATOM 738 C C . PRO A 1 91 ? 40.345 -37.717 -3.430 1.00 43.59 91 PRO A C 1
ATOM 740 O O . PRO A 1 91 ? 41.419 -37.418 -2.902 1.00 43.59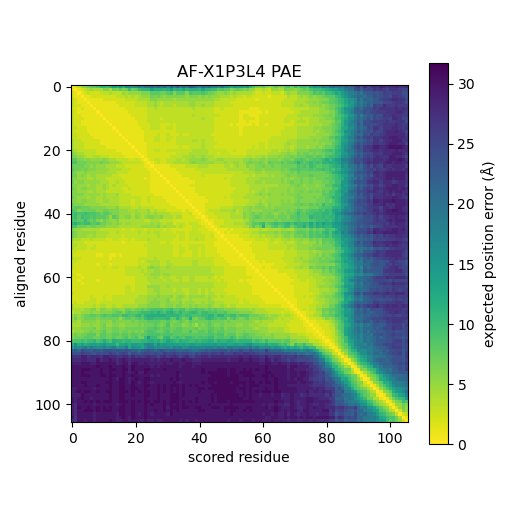 91 PRO A O 1
ATOM 743 N N . GLU A 1 92 ? 39.433 -38.492 -2.842 1.00 48.41 92 GLU A N 1
ATOM 744 C CA . GLU A 1 92 ? 39.713 -39.334 -1.684 1.00 48.41 92 GLU A CA 1
ATOM 745 C C . GLU A 1 92 ? 40.961 -40.164 -1.986 1.00 48.41 92 GLU A C 1
ATOM 747 O O . GLU A 1 92 ? 40.987 -40.997 -2.896 1.00 48.41 92 GLU A O 1
ATOM 752 N N . ILE A 1 93 ? 42.029 -39.918 -1.229 1.00 48.34 93 ILE A N 1
ATOM 753 C CA . ILE A 1 93 ? 43.224 -40.749 -1.268 1.00 48.34 93 ILE A CA 1
ATOM 754 C C . ILE A 1 93 ? 42.823 -42.090 -0.649 1.00 48.34 93 ILE A C 1
ATOM 756 O O . ILE A 1 93 ? 42.788 -42.246 0.570 1.00 48.34 93 ILE A O 1
ATOM 760 N N . SER A 1 94 ? 42.496 -43.056 -1.506 1.00 46.62 94 SER A N 1
ATOM 761 C CA . SER A 1 94 ? 42.318 -44.457 -1.134 1.00 46.62 94 SER A CA 1
ATOM 762 C C . SER A 1 94 ? 43.625 -44.980 -0.535 1.00 46.62 94 SER A C 1
ATOM 764 O O . SER A 1 94 ? 44.536 -45.389 -1.259 1.00 46.62 94 SER A O 1
ATOM 766 N N . LEU A 1 95 ? 43.716 -44.995 0.796 1.00 50.41 95 LEU A N 1
ATOM 767 C CA . LEU A 1 95 ? 44.764 -45.699 1.528 1.00 50.41 95 LEU A CA 1
ATOM 768 C C . LEU A 1 95 ? 44.658 -47.197 1.203 1.00 50.41 95 LEU A C 1
ATOM 770 O O . LEU A 1 95 ? 43.853 -47.921 1.791 1.00 50.41 95 LEU A O 1
ATOM 774 N N . LYS A 1 96 ? 45.468 -47.681 0.254 1.00 48.62 96 LYS A N 1
ATOM 775 C CA . LYS A 1 96 ? 45.697 -49.121 0.085 1.00 48.62 96 LYS A CA 1
ATOM 776 C C . LYS A 1 96 ? 46.285 -49.640 1.397 1.00 48.62 96 LYS A C 1
ATOM 778 O O . LYS A 1 96 ? 47.423 -49.320 1.729 1.00 48.62 96 LYS A O 1
ATOM 783 N N . LYS A 1 97 ? 45.502 -50.426 2.145 1.00 46.59 97 LYS A N 1
ATOM 784 C CA . LYS A 1 97 ? 46.004 -51.190 3.294 1.00 46.59 97 LYS A CA 1
ATOM 785 C C . LYS A 1 97 ? 47.202 -52.030 2.820 1.00 46.59 97 LYS A C 1
ATOM 787 O O . LYS A 1 97 ? 47.059 -52.720 1.807 1.00 46.59 97 LYS A O 1
ATOM 792 N N . PRO A 1 98 ? 48.367 -51.962 3.486 1.00 46.81 98 PRO A N 1
ATOM 793 C CA . PRO A 1 98 ? 49.513 -52.770 3.093 1.00 46.81 98 PRO A CA 1
ATOM 794 C C . PRO A 1 98 ? 49.196 -54.263 3.290 1.00 46.81 98 PRO A C 1
ATOM 796 O O . PRO A 1 98 ? 48.358 -54.602 4.135 1.00 46.81 98 PRO A O 1
ATOM 799 N N . PRO A 1 99 ? 49.815 -55.161 2.502 1.00 43.19 99 PRO A N 1
ATOM 800 C CA . PRO A 1 99 ? 49.528 -56.586 2.576 1.00 43.19 99 PRO A CA 1
ATOM 801 C C . PRO A 1 99 ? 49.961 -57.145 3.934 1.00 43.19 99 PRO A C 1
ATOM 803 O O . PRO A 1 99 ? 51.030 -56.810 4.445 1.00 43.19 99 PRO A O 1
ATOM 806 N N . LEU A 1 100 ? 49.116 -58.008 4.506 1.00 54.88 100 LEU A N 1
ATOM 807 C CA . LEU A 1 100 ? 49.444 -58.791 5.691 1.00 54.88 100 LEU A CA 1
ATOM 808 C C . LEU A 1 100 ? 50.643 -59.691 5.372 1.00 54.88 100 LEU A C 1
ATOM 810 O O . LEU A 1 100 ? 50.492 -60.708 4.702 1.00 54.88 100 LEU A O 1
ATOM 814 N N . ILE A 1 101 ? 51.811 -59.341 5.899 1.00 49.69 101 ILE A N 1
ATOM 815 C CA . ILE A 1 101 ? 52.860 -60.315 6.187 1.00 49.69 101 ILE A CA 1
ATOM 816 C C . ILE A 1 101 ? 52.874 -60.453 7.707 1.00 49.69 101 ILE A C 1
ATOM 818 O O . ILE A 1 101 ? 53.515 -59.685 8.416 1.00 49.69 101 ILE A O 1
ATOM 822 N N . TRP A 1 102 ? 52.087 -61.407 8.200 1.00 43.03 102 TRP A N 1
ATOM 823 C CA . TRP A 1 102 ? 52.372 -62.064 9.469 1.00 43.03 102 TRP A CA 1
ATOM 824 C C . TRP A 1 102 ? 53.081 -63.374 9.137 1.00 43.03 102 TRP A C 1
ATOM 826 O O . TRP A 1 102 ? 52.610 -64.089 8.256 1.00 43.03 102 TRP A O 1
ATOM 836 N N . PHE A 1 103 ? 54.128 -63.671 9.909 1.00 47.12 103 PHE A N 1
ATOM 837 C CA . PHE A 1 103 ? 54.901 -64.917 10.024 1.00 47.12 103 PHE A CA 1
ATOM 838 C C . PHE A 1 103 ? 56.320 -64.922 9.437 1.00 47.12 103 PHE A C 1
ATOM 840 O O . PHE A 1 103 ? 56.519 -64.670 8.254 1.00 47.12 103 PHE A O 1
ATOM 847 N N . PHE A 1 104 ? 57.240 -65.370 10.308 1.00 35.84 104 PHE A N 1
ATOM 848 C CA . PHE A 1 104 ? 58.681 -65.637 10.168 1.00 35.84 104 PHE A CA 1
ATOM 849 C C . PHE A 1 104 ? 59.575 -64.400 10.340 1.00 35.84 104 PHE A C 1
ATOM 851 O O . PHE A 1 104 ? 59.542 -63.508 9.508 1.00 35.84 104 PHE A O 1
ATOM 858 N N . LEU A 1 105 ? 60.452 -64.266 11.341 1.00 36.25 105 LEU A N 1
ATOM 859 C CA . LEU A 1 105 ? 61.053 -65.133 12.381 1.00 36.25 105 LEU A CA 1
ATOM 860 C C . LEU A 1 105 ? 62.127 -64.228 13.081 1.00 36.25 105 LEU A C 1
ATOM 862 O O . LEU A 1 105 ? 62.431 -63.182 12.498 1.00 36.25 105 LEU A O 1
ATOM 866 N N . PRO A 1 106 ? 62.861 -64.595 14.152 1.00 46.25 106 PRO A N 1
ATOM 867 C CA . PRO A 1 106 ? 62.619 -65.446 15.323 1.00 46.25 106 PRO A CA 1
ATOM 868 C C . PRO A 1 106 ? 62.374 -64.658 16.629 1.00 46.25 106 PRO A C 1
ATOM 870 O O . PRO A 1 106 ? 62.709 -63.455 16.699 1.00 46.25 106 PRO A O 1
#

InterPro domains:
  IPR011249 Metalloenzyme, LuxS/M16 peptidase-like [SSF63411] (4-92)

Radius of gyration: 32.41 Å; Cα contacts (8 Å, |Δi|>4): 42; chains: 1; bounding box: 76×87×31 Å

Organism: NCBI:txid412755

Sequence (106 aa):
MELVSEEELEKAKRKVVSEHIFSRETMEDRAGDLASNELVVGDLNFSKNYVEQIQKVDREEIRRVADKYFHRDNLTITLLQPVVEKVAAKPEISLKKPPLIWFFLP

pLDDT: mean 84.04, std 18.59, range [35.84, 98.0]

Mean predicted aligned error: 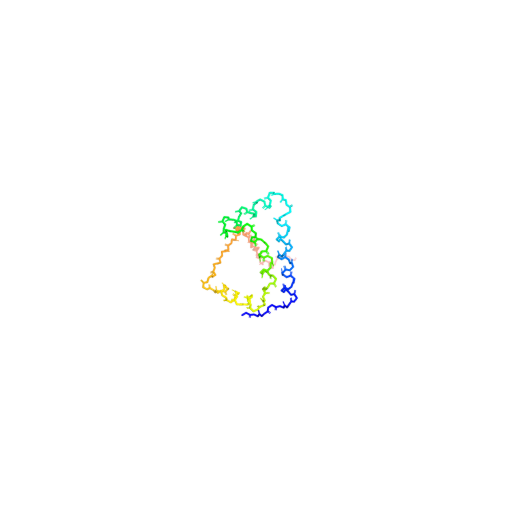11.89 Å

Nearest PDB structures (foldseek):
  5hxk-assembly2_C  TM=7.138E-01  e=1.286E-01  Thermus thermophilus HB8
  6ofs-assembly1_A  TM=7.427E-01  e=6.548E-01  Escherichia coli K-12
  2rn7-assembly1_A  TM=2.488E-01  e=6.235E+00  Shigella flexneri